Protein AF-A0A7V3BJE1-F1 (afdb_monomer)

Foldseek 3Di:
DVVLLVLLVVVVVVLVVLLCVLAVPWDKDWDPDDPDQAPTEMETAHAPPDDPVSLVVSQVVSVVSQVVCCVVPVHRYHYHYYHNVPDDDD

Mean predicted aligned error: 3.3 Å

pLDDT: mean 94.26, std 7.84, range [58.12, 98.62]

Radius of gyration: 13.0 Å; Cα contacts (8 Å, |Δi|>4): 116; chains: 1; bounding box: 28×29×38 Å

Sequence (90 aa):
MADRVRLRDRYVAELIQLAKSQHPEASVEVVPVPFEDEDAHILVYVPDSTSEADMDKLGEALTERSVEILQDTGLLILVGVYEASSRRPS

Nearest PDB structures (foldseek):
  5nfl-assembly1_A  TM=5.313E-01  e=2.544E-02  Sinorhizobium meliloti 2011
  3byp-assembly1_B  TM=5.409E-01  e=5.975E-02  unclassified
  4jj9-assembly1_B  TM=5.966E-01  e=3.758E-01  Bordetella bronchiseptica RB50
  8d04-assembly1_B  TM=4.388E-01  e=2.373E-01  synthetic construct
  6mjn-assembly2_C  TM=3.873E-01  e=3.519E-01  Legionella pneumophila

Solvent-accessible surface area (backbone atoms only — not comparable to full-atom values): 5170 Å² total; per-residue (Å²): 110,73,64,58,53,54,50,47,54,51,51,52,53,49,53,51,49,54,50,36,72,80,36,70,83,39,48,74,45,70,52,93,71,47,65,92,83,38,74,36,33,36,42,35,26,33,60,75,83,59,50,69,73,56,50,50,52,51,40,49,55,52,47,54,52,30,50,51,44,25,73,78,69,70,44,44,48,49,74,47,72,44,44,45,84,71,62,73,88,128

Structure (mmCIF, N/CA/C/O backbone):
data_AF-A0A7V3BJE1-F1
#
_entry.id   AF-A0A7V3BJE1-F1
#
loop_
_atom_site.group_PDB
_atom_site.id
_atom_site.type_symbol
_atom_site.label_atom_id
_atom_site.label_alt_id
_atom_site.label_comp_id
_atom_site.label_asym_id
_atom_site.label_entity_id
_atom_site.label_seq_id
_atom_site.pdbx_PDB_ins_code
_atom_site.Cartn_x
_atom_site.Cartn_y
_atom_site.Cartn_z
_atom_site.occupancy
_atom_site.B_iso_or_equiv
_atom_site.auth_seq_id
_atom_site.auth_comp_id
_atom_site.auth_asym_id
_atom_site.auth_atom_id
_atom_site.pdbx_PDB_model_num
ATOM 1 N N . MET A 1 1 ? 12.596 0.172 -20.928 1.00 64.94 1 MET A N 1
ATOM 2 C CA . MET A 1 1 ? 11.757 1.267 -20.382 1.00 64.94 1 MET A CA 1
ATOM 3 C C . MET A 1 1 ? 10.285 0.882 -20.278 1.00 64.94 1 MET A C 1
ATOM 5 O O . MET A 1 1 ? 9.785 0.888 -19.165 1.00 64.94 1 MET A O 1
ATOM 9 N N . ALA A 1 2 ? 9.603 0.487 -21.363 1.00 78.00 2 ALA A N 1
ATOM 10 C CA . ALA A 1 2 ? 8.174 0.133 -21.309 1.00 78.00 2 ALA A CA 1
ATOM 11 C C . ALA A 1 2 ? 7.840 -1.020 -20.337 1.00 78.00 2 ALA A C 1
ATOM 13 O O . ALA A 1 2 ? 6.802 -0.991 -19.684 1.00 78.00 2 ALA A O 1
ATOM 14 N N . ASP A 1 3 ? 8.733 -2.002 -20.197 1.00 90.38 3 ASP A N 1
ATOM 15 C CA . ASP A 1 3 ? 8.487 -3.147 -19.311 1.00 90.38 3 ASP A CA 1
ATOM 16 C C . ASP A 1 3 ? 8.665 -2.804 -17.830 1.00 90.38 3 ASP A C 1
ATOM 18 O O . ASP A 1 3 ? 7.898 -3.295 -17.012 1.00 90.38 3 ASP A O 1
ATOM 22 N N . ARG A 1 4 ? 9.585 -1.888 -17.486 1.00 92.62 4 ARG A N 1
ATOM 23 C CA . ARG A 1 4 ? 9.744 -1.401 -16.104 1.00 92.62 4 ARG A CA 1
ATOM 24 C C . ARG A 1 4 ? 8.528 -0.592 -15.661 1.00 92.62 4 ARG A C 1
ATOM 26 O O . ARG A 1 4 ? 8.042 -0.799 -14.561 1.00 92.62 4 ARG A O 1
ATOM 33 N N . VAL A 1 5 ? 8.000 0.263 -16.541 1.00 92.81 5 VAL A N 1
ATOM 34 C CA . VAL A 1 5 ? 6.765 1.025 -16.287 1.00 92.81 5 VAL A CA 1
ATOM 35 C C . VAL A 1 5 ? 5.583 0.081 -16.068 1.00 92.81 5 VAL A C 1
ATOM 37 O O . VAL A 1 5 ? 4.895 0.198 -15.063 1.00 92.81 5 VAL A O 1
ATOM 40 N N . ARG A 1 6 ? 5.395 -0.918 -16.943 1.00 95.75 6 ARG A N 1
ATOM 41 C CA . ARG A 1 6 ? 4.335 -1.926 -16.772 1.00 95.75 6 ARG A CA 1
ATOM 42 C C . ARG A 1 6 ? 4.483 -2.734 -15.485 1.00 95.75 6 ARG A C 1
ATOM 44 O O . ARG A 1 6 ? 3.484 -3.030 -14.835 1.00 95.75 6 ARG A O 1
ATOM 51 N N . LEU A 1 7 ? 5.714 -3.103 -15.132 1.00 96.88 7 LEU A N 1
ATOM 52 C CA . LEU A 1 7 ? 6.000 -3.850 -13.913 1.00 96.88 7 LEU A CA 1
ATOM 53 C C . LEU A 1 7 ? 5.708 -3.007 -12.667 1.00 96.88 7 LEU A C 1
ATOM 55 O O . LEU A 1 7 ? 5.018 -3.476 -11.768 1.00 96.88 7 LEU A O 1
ATOM 59 N N . ARG A 1 8 ? 6.144 -1.744 -12.656 1.00 96.44 8 ARG A N 1
ATOM 60 C CA . ARG A 1 8 ? 5.799 -0.772 -11.616 1.00 96.44 8 ARG A CA 1
ATOM 61 C C . ARG A 1 8 ? 4.287 -0.630 -11.479 1.00 96.44 8 ARG A C 1
ATOM 63 O O . ARG A 1 8 ? 3.775 -0.779 -10.380 1.00 96.44 8 ARG A O 1
ATOM 70 N N . ASP A 1 9 ? 3.571 -0.384 -12.574 1.00 97.25 9 ASP A N 1
ATOM 71 C CA . ASP A 1 9 ? 2.120 -0.164 -12.539 1.00 97.25 9 ASP A CA 1
ATOM 72 C C . ASP A 1 9 ? 1.374 -1.388 -11.983 1.00 97.25 9 ASP A C 1
ATOM 74 O O . ASP A 1 9 ? 0.419 -1.243 -11.219 1.00 97.25 9 ASP A O 1
ATOM 78 N N . ARG A 1 10 ? 1.849 -2.602 -12.301 1.00 98.12 10 ARG A N 1
ATOM 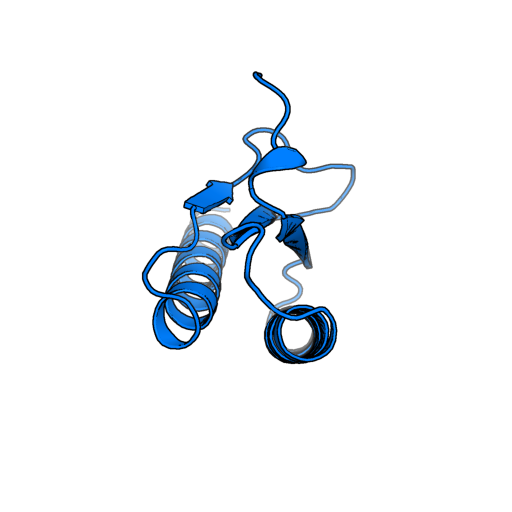79 C CA . ARG A 1 10 ? 1.344 -3.848 -11.709 1.00 98.12 10 ARG A CA 1
ATOM 80 C C . ARG A 1 10 ? 1.510 -3.857 -10.188 1.00 98.12 10 ARG A C 1
ATOM 82 O O . ARG A 1 10 ? 0.541 -4.138 -9.490 1.00 98.12 10 ARG A O 1
ATOM 89 N N . TYR A 1 11 ? 2.708 -3.576 -9.681 1.00 98.50 11 TYR A N 1
ATOM 90 C CA . TYR A 1 11 ? 2.978 -3.638 -8.242 1.00 98.50 11 TYR A CA 1
ATOM 91 C C . TYR A 1 11 ? 2.360 -2.480 -7.460 1.00 98.50 11 TYR A C 1
ATOM 93 O O . TYR A 1 11 ? 1.901 -2.680 -6.341 1.00 98.50 11 TYR A O 1
ATOM 101 N N . VAL A 1 12 ? 2.244 -1.297 -8.066 1.00 98.31 12 VAL A N 1
ATOM 102 C CA . VAL A 1 12 ? 1.450 -0.196 -7.506 1.00 98.31 12 VAL A CA 1
ATOM 103 C C . VAL A 1 12 ? -0.005 -0.634 -7.344 1.00 98.31 12 VAL A C 1
ATOM 105 O O . VAL A 1 12 ? -0.574 -0.472 -6.267 1.00 98.31 12 VAL A O 1
ATOM 108 N N . ALA A 1 13 ? -0.606 -1.245 -8.371 1.00 98.44 13 ALA A N 1
ATOM 109 C CA . ALA A 1 13 ? -1.964 -1.770 -8.264 1.00 98.44 13 ALA A CA 1
ATOM 110 C C . ALA A 1 13 ? -2.080 -2.858 -7.184 1.00 98.44 13 ALA A C 1
ATOM 112 O O . ALA A 1 13 ? -3.055 -2.869 -6.438 1.00 98.44 13 ALA A O 1
ATOM 113 N N . GLU A 1 14 ? -1.088 -3.739 -7.068 1.00 98.50 14 GLU A N 1
ATOM 114 C CA . GLU A 1 14 ? -1.040 -4.784 -6.043 1.00 98.50 14 GLU A CA 1
ATOM 115 C C . GLU A 1 14 ? -1.017 -4.210 -4.618 1.00 98.50 14 GLU A C 1
ATOM 117 O O . GLU A 1 14 ? -1.835 -4.606 -3.789 1.00 98.50 14 GLU A O 1
ATOM 122 N N . LEU A 1 15 ? -0.155 -3.227 -4.346 1.00 98.62 15 LEU A N 1
ATOM 123 C CA . LEU A 1 15 ? -0.065 -2.562 -3.041 1.00 98.62 15 LEU A CA 1
ATOM 124 C C . LEU A 1 15 ? -1.344 -1.776 -2.708 1.00 98.62 15 LEU A C 1
ATOM 126 O O . LEU A 1 15 ? -1.812 -1.811 -1.570 1.00 98.62 15 LEU A O 1
ATOM 130 N N . ILE A 1 16 ? -1.971 -1.136 -3.703 1.00 98.44 16 ILE A N 1
ATOM 131 C CA . ILE A 1 16 ? -3.290 -0.502 -3.536 1.00 98.44 16 ILE A CA 1
ATOM 132 C C . ILE A 1 16 ? -4.344 -1.547 -3.143 1.00 98.44 16 ILE A C 1
ATOM 134 O O . ILE A 1 16 ? -5.141 -1.303 -2.237 1.00 98.44 16 ILE A O 1
ATOM 138 N N . GLN A 1 17 ? -4.366 -2.709 -3.807 1.00 98.38 17 GLN A N 1
ATOM 139 C CA . GLN A 1 17 ? -5.302 -3.787 -3.471 1.00 98.38 17 GLN A CA 1
ATOM 140 C C . GLN A 1 17 ? -5.045 -4.344 -2.070 1.00 98.38 17 GLN A C 1
ATOM 142 O O . GLN A 1 17 ? -6.004 -4.583 -1.340 1.00 98.38 17 GLN A O 1
ATOM 147 N N . LEU A 1 18 ? -3.780 -4.496 -1.666 1.00 98.25 18 LEU A N 1
ATOM 148 C CA . LEU A 1 18 ? -3.425 -4.923 -0.315 1.00 98.25 18 LEU A CA 1
ATOM 149 C C . LEU A 1 18 ? -3.980 -3.946 0.729 1.00 98.25 18 LEU A C 1
ATOM 151 O O . LEU A 1 18 ? -4.710 -4.376 1.623 1.00 98.25 18 LEU A O 1
ATOM 155 N N . ALA A 1 19 ? -3.749 -2.641 0.554 1.00 98.19 19 ALA A N 1
ATOM 156 C CA . ALA A 1 19 ? -4.299 -1.618 1.442 1.00 98.19 19 ALA A CA 1
ATOM 157 C C . ALA A 1 19 ? -5.834 -1.674 1.512 1.00 98.19 19 ALA A C 1
ATOM 159 O O . ALA A 1 19 ? -6.417 -1.706 2.595 1.00 98.19 19 ALA A O 1
ATOM 160 N N . LYS A 1 20 ? -6.495 -1.771 0.353 1.00 97.75 20 LYS A N 1
ATOM 161 C CA . LYS A 1 20 ? -7.960 -1.846 0.249 1.00 97.75 20 LYS A CA 1
ATOM 162 C C . LYS A 1 20 ? -8.563 -3.143 0.785 1.00 97.75 20 LYS A C 1
ATOM 164 O O . LYS A 1 20 ? -9.727 -3.142 1.168 1.00 97.75 20 LYS A O 1
ATOM 169 N N . SER A 1 21 ? -7.812 -4.240 0.806 1.00 97.25 21 SER A N 1
ATOM 170 C CA . SER A 1 21 ? -8.291 -5.515 1.351 1.00 97.25 21 SER A CA 1
ATOM 171 C C . SER A 1 21 ? -8.410 -5.491 2.876 1.00 97.25 21 SER A C 1
ATOM 173 O O . SER A 1 21 ? -9.298 -6.141 3.424 1.00 97.25 21 SER A O 1
ATOM 175 N N . GLN A 1 22 ? -7.548 -4.718 3.544 1.00 94.19 22 GLN A N 1
ATOM 176 C CA . GLN A 1 22 ? -7.549 -4.557 4.999 1.00 94.19 22 GLN A CA 1
ATOM 177 C C . GLN A 1 22 ? -8.425 -3.374 5.430 1.00 94.19 22 GLN A C 1
ATOM 179 O O . GLN A 1 22 ? -9.190 -3.495 6.381 1.00 94.19 22 GLN A O 1
ATOM 184 N N . HIS A 1 23 ? -8.365 -2.269 4.681 1.00 95.19 23 HIS A N 1
ATOM 185 C CA . HIS A 1 23 ? -9.146 -1.052 4.905 1.00 95.19 23 HIS A CA 1
ATOM 186 C C . HIS A 1 23 ? -9.833 -0.599 3.604 1.00 95.19 23 HIS A C 1
ATOM 188 O O . HIS A 1 23 ? -9.309 0.255 2.877 1.00 95.19 23 HIS A O 1
ATOM 194 N N . PRO A 1 24 ? -11.013 -1.155 3.266 1.00 96.44 24 PRO A N 1
ATOM 195 C CA . PRO A 1 24 ? -11.748 -0.813 2.043 1.00 96.44 24 PRO A CA 1
ATOM 196 C C . PRO A 1 24 ? -12.042 0.685 1.887 1.00 96.44 24 PRO A C 1
ATOM 198 O O . PRO A 1 24 ? -12.068 1.221 0.772 1.00 96.44 24 PRO A O 1
ATOM 201 N N . GLU A 1 25 ? -12.232 1.372 3.006 1.00 96.12 25 GLU A N 1
ATOM 202 C CA . GLU A 1 25 ? -12.498 2.800 3.106 1.00 96.12 25 GLU A CA 1
ATOM 203 C C . GLU A 1 25 ? -11.253 3.690 2.957 1.00 96.12 25 GLU A C 1
ATOM 205 O O . GLU A 1 25 ? -11.405 4.892 2.743 1.00 96.12 25 GLU A O 1
ATOM 210 N N . ALA A 1 26 ? -10.036 3.130 2.992 1.00 96.31 26 ALA A N 1
ATOM 211 C CA . ALA A 1 26 ? -8.805 3.914 2.911 1.00 96.31 26 ALA A CA 1
ATOM 212 C C . ALA A 1 26 ? -8.700 4.679 1.583 1.00 96.31 26 ALA A C 1
ATOM 214 O O . ALA A 1 26 ? -8.877 4.105 0.510 1.00 96.31 26 ALA A O 1
ATOM 215 N N . SER A 1 27 ? -8.382 5.969 1.603 1.00 97.06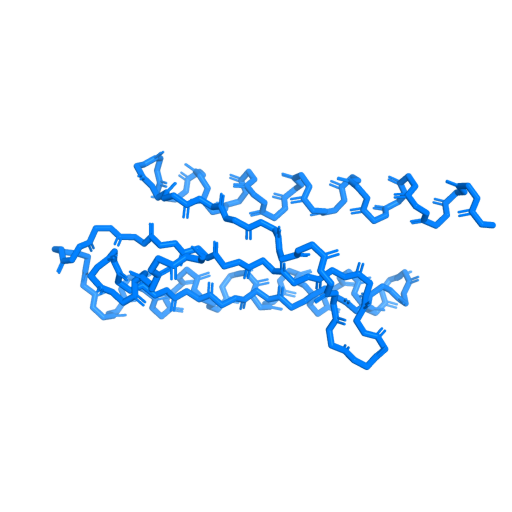 27 SER A N 1
ATOM 216 C CA . SER A 1 27 ? -8.054 6.705 0.377 1.00 97.06 27 SER A CA 1
ATOM 217 C C . SER A 1 27 ? -6.602 6.427 0.008 1.00 97.06 27 SER A C 1
ATOM 219 O O . SER A 1 27 ? -5.733 6.531 0.862 1.00 97.06 27 SER A O 1
ATOM 221 N N . VAL A 1 28 ? -6.319 6.123 -1.258 1.00 97.00 28 VAL A N 1
ATOM 222 C CA . VAL A 1 28 ? -4.949 5.860 -1.716 1.00 97.00 28 VAL A CA 1
ATOM 223 C C . VAL A 1 28 ? -4.563 6.857 -2.797 1.00 97.00 28 VAL A C 1
ATOM 225 O O . VAL A 1 28 ? -5.346 7.125 -3.709 1.00 97.00 28 VAL A O 1
ATOM 228 N N . GLU A 1 29 ? -3.365 7.410 -2.682 1.00 95.94 29 GLU A N 1
ATOM 229 C CA . GLU A 1 29 ? -2.800 8.393 -3.596 1.00 95.94 29 GLU A CA 1
ATOM 230 C C . GLU A 1 29 ? -1.425 7.920 -4.065 1.00 95.94 29 GLU A C 1
ATOM 232 O O . GLU A 1 29 ? -0.598 7.515 -3.255 1.00 95.94 29 GLU A O 1
ATOM 237 N N . VAL A 1 30 ? -1.183 7.954 -5.375 1.00 95.56 30 VAL A N 1
ATOM 238 C CA . VAL A 1 30 ? 0.147 7.705 -5.943 1.00 95.56 30 VAL A CA 1
ATOM 239 C C . VAL A 1 30 ? 0.750 9.060 -6.268 1.00 95.56 30 VAL A C 1
ATOM 241 O O . VAL A 1 30 ? 0.190 9.799 -7.082 1.00 95.56 30 VAL A O 1
ATOM 244 N N . VAL A 1 31 ? 1.864 9.400 -5.624 1.00 92.75 31 VAL A N 1
ATOM 245 C CA . VAL A 1 31 ? 2.509 10.702 -5.797 1.00 92.75 31 VAL A CA 1
ATOM 246 C C . VAL A 1 31 ? 2.985 10.828 -7.251 1.00 92.75 31 VAL A C 1
ATOM 248 O O . VAL A 1 31 ? 3.665 9.931 -7.756 1.00 92.75 31 VAL A O 1
ATOM 251 N N . PRO A 1 32 ? 2.639 11.920 -7.958 1.00 84.12 32 PRO A N 1
ATOM 252 C CA . PRO A 1 32 ? 2.916 12.052 -9.389 1.00 84.12 32 PRO A CA 1
ATOM 253 C C . PRO A 1 32 ? 4.405 12.231 -9.711 1.00 84.12 32 PRO A C 1
ATOM 255 O O . PRO A 1 32 ? 4.827 11.925 -10.826 1.00 84.12 32 PRO A O 1
ATOM 258 N N . VAL A 1 33 ? 5.191 12.732 -8.754 1.00 83.75 33 VAL A N 1
ATOM 259 C CA . VAL A 1 33 ? 6.644 12.893 -8.865 1.00 83.75 33 VAL A CA 1
ATOM 260 C C . VAL A 1 33 ? 7.287 12.129 -7.703 1.00 83.75 33 VAL A C 1
ATOM 262 O O . VAL A 1 33 ? 7.216 12.614 -6.574 1.00 83.75 33 VAL A O 1
ATOM 265 N N . PRO A 1 34 ? 7.864 10.942 -7.957 1.00 76.12 34 PRO A N 1
ATOM 266 C CA . PRO A 1 34 ? 8.619 10.203 -6.950 1.00 76.12 34 PRO A CA 1
ATOM 267 C C . PRO A 1 34 ? 9.855 10.997 -6.505 1.00 76.12 34 PRO A C 1
ATOM 269 O O . PRO A 1 34 ? 10.392 11.798 -7.280 1.00 76.12 34 PRO A O 1
ATOM 272 N N . PHE A 1 35 ? 10.306 10.786 -5.271 1.00 80.75 35 PHE A N 1
ATOM 273 C CA . PHE A 1 35 ? 11.520 11.420 -4.761 1.00 80.75 35 PHE A CA 1
ATOM 274 C C . PHE A 1 35 ? 12.765 10.624 -5.183 1.00 80.75 35 PHE A C 1
ATOM 276 O O . PHE A 1 35 ? 12.763 9.401 -5.141 1.00 80.75 35 PHE A O 1
ATOM 283 N N . GLU A 1 36 ? 13.828 11.325 -5.589 1.00 87.50 36 GLU A N 1
ATOM 284 C CA . GLU A 1 36 ? 15.127 10.742 -5.968 1.00 87.50 36 GLU A CA 1
ATOM 285 C C . GLU A 1 36 ? 15.042 9.539 -6.928 1.00 87.50 36 GLU A C 1
ATOM 287 O O . GLU A 1 36 ? 14.797 9.724 -8.123 1.00 87.50 36 GLU A O 1
ATOM 292 N N . ASP A 1 37 ? 15.313 8.333 -6.434 1.00 88.56 37 ASP A N 1
ATOM 293 C CA . ASP A 1 37 ? 15.405 7.079 -7.179 1.00 88.56 37 ASP A CA 1
ATOM 294 C C . ASP A 1 37 ? 14.167 6.182 -7.024 1.00 88.56 37 ASP A C 1
ATOM 296 O O . ASP A 1 37 ? 14.149 5.063 -7.542 1.00 88.56 37 ASP A O 1
A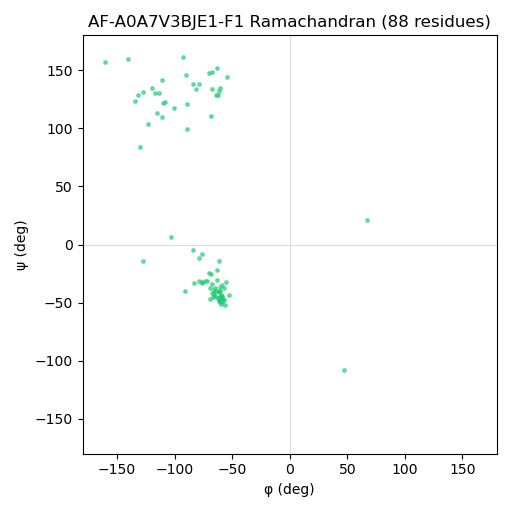TOM 300 N N . GLU A 1 38 ? 13.113 6.672 -6.365 1.00 93.12 38 GLU A N 1
ATOM 301 C CA . GLU A 1 38 ? 11.838 5.972 -6.252 1.00 93.12 38 GLU A CA 1
ATOM 302 C C . GLU A 1 38 ? 11.214 5.722 -7.635 1.00 93.12 38 GLU A C 1
ATOM 304 O O . GLU A 1 38 ? 11.083 6.611 -8.482 1.00 93.12 38 GLU A O 1
ATOM 309 N N . ASP A 1 39 ? 10.727 4.504 -7.855 1.00 95.56 39 ASP A N 1
ATOM 310 C CA . ASP A 1 39 ? 9.890 4.197 -9.010 1.00 95.56 39 ASP A CA 1
ATOM 311 C C . ASP A 1 39 ? 8.445 4.659 -8.791 1.00 95.56 39 ASP A C 1
ATOM 313 O O . ASP A 1 39 ? 7.759 5.009 -9.758 1.00 95.56 39 ASP A O 1
ATOM 317 N N . ALA A 1 40 ? 7.975 4.643 -7.538 1.00 96.19 40 ALA A N 1
ATOM 318 C CA . ALA A 1 40 ? 6.674 5.152 -7.119 1.00 96.19 40 ALA A CA 1
ATOM 319 C C . ALA A 1 40 ? 6.629 5.430 -5.608 1.00 96.19 40 ALA A C 1
ATOM 321 O O . ALA A 1 40 ? 7.325 4.794 -4.821 1.00 96.19 40 ALA A O 1
ATOM 322 N N . HIS A 1 41 ? 5.715 6.313 -5.210 1.00 96.62 41 HIS A N 1
ATOM 323 C CA . HIS A 1 41 ? 5.410 6.598 -3.813 1.00 96.62 41 HIS A CA 1
ATOM 324 C C . HIS A 1 41 ? 3.898 6.558 -3.619 1.00 96.62 41 HIS A C 1
ATOM 326 O O . HIS A 1 41 ? 3.154 7.199 -4.365 1.00 96.62 41 HIS A O 1
ATOM 332 N N . ILE A 1 42 ? 3.439 5.794 -2.637 1.00 97.00 42 ILE A N 1
ATOM 333 C CA . ILE A 1 42 ? 2.025 5.583 -2.342 1.00 97.00 42 ILE A CA 1
ATOM 334 C C . ILE A 1 42 ? 1.724 6.134 -0.950 1.00 97.00 42 ILE A C 1
ATOM 336 O O . ILE A 1 42 ? 2.402 5.807 0.019 1.00 97.00 42 ILE A O 1
ATOM 340 N N . LEU A 1 43 ? 0.681 6.946 -0.840 1.00 97.00 43 LEU A N 1
ATOM 341 C CA . LEU A 1 43 ? 0.151 7.439 0.425 1.00 97.00 43 LEU A CA 1
ATOM 342 C C . LEU A 1 43 ? -1.209 6.785 0.662 1.00 97.00 43 LEU A C 1
ATOM 344 O O . LEU A 1 43 ? -2.120 6.903 -0.160 1.00 97.00 43 LEU A O 1
ATOM 348 N N . VAL A 1 44 ? -1.343 6.084 1.781 1.00 98.12 44 VAL A N 1
ATOM 349 C CA . VAL A 1 44 ? -2.577 5.438 2.223 1.00 98.12 44 VAL A CA 1
ATOM 350 C C . VAL A 1 44 ? -3.126 6.219 3.407 1.00 98.12 44 VAL A C 1
ATOM 352 O O . VAL A 1 44 ? -2.460 6.377 4.423 1.00 98.12 44 VAL A O 1
ATOM 355 N N . TYR A 1 45 ? -4.355 6.697 3.276 1.00 98.06 45 TYR A N 1
ATOM 356 C CA . TYR A 1 45 ? -5.067 7.444 4.301 1.00 98.06 45 TYR A CA 1
ATOM 357 C C . TYR A 1 45 ? -6.214 6.597 4.843 1.00 98.06 45 TYR A C 1
ATOM 359 O O . TYR A 1 45 ? -7.196 6.367 4.132 1.00 98.06 45 TYR A O 1
ATOM 367 N N . VAL A 1 46 ? -6.100 6.132 6.082 1.00 97.94 46 VAL A N 1
ATOM 368 C CA . VAL A 1 46 ? -7.146 5.366 6.778 1.00 97.94 46 VAL A CA 1
ATOM 369 C C . VAL A 1 46 ? -8.051 6.299 7.598 1.00 97.94 46 VAL A C 1
ATOM 371 O O . VAL A 1 46 ? -7.661 7.435 7.869 1.00 97.94 46 VAL A O 1
ATOM 374 N N . PRO A 1 47 ? -9.267 5.885 8.000 1.00 97.12 47 PRO A N 1
ATOM 375 C CA . PRO A 1 47 ? -10.116 6.700 8.869 1.00 97.12 47 PRO A CA 1
ATOM 376 C C . PRO A 1 47 ? -9.402 7.108 10.159 1.00 97.12 47 PRO A C 1
ATOM 378 O O . PRO A 1 47 ? -8.704 6.284 10.744 1.00 97.12 47 PRO A O 1
ATOM 381 N N . ASP A 1 48 ? -9.667 8.316 10.663 1.00 95.62 48 ASP A N 1
ATOM 382 C CA . ASP A 1 48 ? -9.108 8.807 11.941 1.00 95.62 48 ASP A CA 1
ATOM 383 C C . ASP A 1 48 ? -9.539 7.955 13.157 1.00 95.62 48 ASP A C 1
ATOM 385 O O . ASP A 1 48 ? -8.999 8.079 14.249 1.00 95.62 48 ASP A O 1
ATOM 389 N N . SER A 1 49 ? -10.548 7.091 12.995 1.00 96.1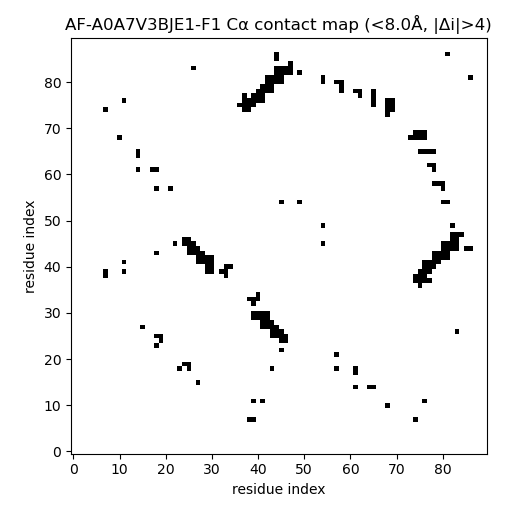9 49 SER A N 1
ATOM 390 C CA . SER A 1 49 ? -10.974 6.127 14.015 1.00 96.19 49 SER A CA 1
ATOM 391 C C . SER A 1 49 ? -10.169 4.824 14.011 1.00 96.19 49 SER A C 1
ATOM 393 O O . SER A 1 49 ? -10.446 3.947 14.829 1.00 96.19 49 SER A O 1
ATOM 395 N N . THR A 1 50 ? -9.253 4.645 13.056 1.00 96.75 50 THR A N 1
ATOM 396 C CA . THR A 1 50 ? -8.396 3.455 12.979 1.00 96.75 50 THR A CA 1
ATOM 397 C C . THR A 1 50 ? -7.437 3.468 14.158 1.00 96.75 50 THR A C 1
ATOM 399 O O . THR A 1 50 ? -6.859 4.501 14.478 1.00 96.75 50 THR A O 1
ATOM 402 N N . SER A 1 51 ? -7.287 2.331 14.836 1.00 97.00 51 SER A N 1
ATOM 403 C CA . SER A 1 51 ? -6.366 2.258 15.967 1.00 97.00 51 SER A CA 1
ATOM 404 C C . SER A 1 51 ? -4.915 2.337 15.486 1.00 97.00 51 SER A C 1
ATOM 406 O O . SER A 1 51 ? -4.592 1.818 14.418 1.00 97.00 51 SER A O 1
ATOM 408 N N . GLU A 1 52 ? -4.030 2.921 16.296 1.00 96.50 52 GLU A N 1
ATOM 409 C CA . GLU A 1 52 ? -2.585 2.956 16.022 1.00 96.50 52 GLU A CA 1
ATOM 410 C C . GLU A 1 52 ? -2.038 1.547 15.740 1.00 96.50 52 GLU A C 1
ATOM 412 O O . GLU A 1 52 ? -1.355 1.328 14.749 1.00 96.50 52 GLU A O 1
ATOM 417 N N . ALA A 1 53 ? -2.458 0.552 16.525 1.00 97.56 53 ALA A N 1
ATOM 418 C CA . ALA A 1 53 ? -2.046 -0.835 16.332 1.00 97.56 53 ALA A CA 1
ATOM 419 C C . ALA A 1 53 ? -2.503 -1.438 14.991 1.00 97.56 53 ALA A C 1
ATOM 421 O O . ALA A 1 53 ? -1.848 -2.341 14.477 1.00 97.56 53 ALA A O 1
ATOM 422 N N . ASP A 1 54 ? -3.636 -1.005 14.434 1.00 97.31 54 ASP A N 1
ATOM 423 C CA . ASP A 1 54 ? -4.086 -1.472 13.118 1.00 97.31 54 ASP A CA 1
ATOM 424 C C . ASP A 1 54 ? -3.409 -0.691 11.984 1.00 97.31 54 ASP A C 1
ATOM 426 O O . ASP A 1 54 ? -3.075 -1.286 10.959 1.00 97.31 54 ASP A O 1
ATOM 430 N N . MET A 1 55 ? -3.117 0.598 12.192 1.00 97.81 55 MET A N 1
ATOM 4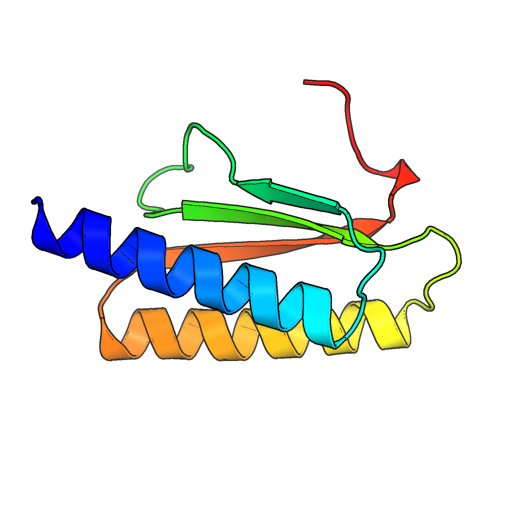31 C CA . MET A 1 55 ? -2.262 1.378 11.291 1.00 97.81 55 MET A CA 1
ATOM 432 C C . MET A 1 55 ? -0.861 0.774 11.181 1.00 97.81 55 MET A C 1
ATOM 434 O O . MET A 1 55 ? -0.365 0.611 10.067 1.00 97.81 55 MET A O 1
ATOM 438 N N . ASP A 1 56 ? -0.261 0.391 12.308 1.00 97.75 56 ASP A N 1
ATOM 439 C CA . ASP A 1 56 ? 1.057 -0.240 12.361 1.00 97.75 56 ASP A CA 1
ATOM 440 C C . ASP A 1 56 ? 1.066 -1.575 11.616 1.00 97.75 56 ASP A C 1
ATOM 442 O O . ASP A 1 56 ? 1.937 -1.801 10.781 1.00 97.75 56 ASP A O 1
ATOM 446 N N . LYS A 1 57 ? 0.061 -2.437 11.836 1.00 98.06 57 LYS A N 1
ATOM 447 C CA . LYS A 1 57 ? -0.064 -3.712 11.104 1.00 98.06 57 LYS A CA 1
ATOM 448 C C . LYS A 1 57 ? -0.195 -3.503 9.598 1.00 98.06 57 LYS A C 1
ATOM 450 O O . LYS A 1 57 ? 0.418 -4.234 8.822 1.00 98.06 57 LYS A O 1
ATOM 455 N N . LEU A 1 58 ? -1.004 -2.530 9.176 1.00 98.12 58 LEU A N 1
ATOM 456 C CA . LEU A 1 58 ? -1.154 -2.204 7.761 1.00 98.12 58 LEU A CA 1
ATOM 457 C C . LEU A 1 58 ? 0.171 -1.684 7.184 1.00 98.12 58 LEU A C 1
ATOM 459 O O . LEU A 1 58 ? 0.578 -2.102 6.099 1.00 98.12 58 LEU A O 1
ATOM 463 N N . GLY A 1 59 ? 0.844 -0.790 7.911 1.00 98.12 59 GLY A N 1
ATOM 464 C CA . GLY 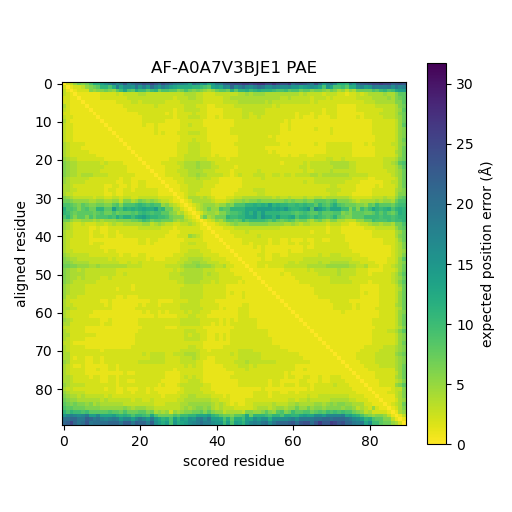A 1 59 ? 2.147 -0.248 7.540 1.00 98.12 59 GLY A CA 1
ATOM 465 C C . GLY A 1 59 ? 3.210 -1.337 7.411 1.00 98.12 59 GLY A C 1
ATOM 466 O O . GLY A 1 59 ? 3.926 -1.368 6.410 1.00 98.12 59 GLY A O 1
ATOM 467 N N . GLU A 1 60 ? 3.268 -2.268 8.363 1.00 98.44 60 GLU A N 1
ATOM 468 C CA . GLU A 1 60 ? 4.167 -3.423 8.344 1.00 98.44 60 GLU A CA 1
ATOM 469 C C . GLU A 1 60 ? 3.896 -4.312 7.126 1.00 98.44 60 GLU A C 1
ATOM 471 O O . GLU A 1 60 ? 4.815 -4.575 6.356 1.00 98.44 60 GLU A O 1
ATOM 476 N N . ALA A 1 61 ? 2.635 -4.676 6.869 1.00 98.50 61 ALA A N 1
ATOM 477 C CA . ALA A 1 61 ? 2.270 -5.512 5.724 1.00 98.50 61 ALA A CA 1
ATOM 478 C C . ALA A 1 61 ? 2.616 -4.863 4.369 1.00 98.50 61 ALA A C 1
ATOM 480 O O . ALA A 1 61 ? 3.092 -5.532 3.450 1.00 98.50 61 ALA A O 1
ATOM 481 N N . LEU A 1 62 ? 2.383 -3.553 4.225 1.00 98.56 62 LEU A N 1
ATOM 482 C CA . LEU A 1 62 ? 2.732 -2.810 3.009 1.00 98.56 62 LEU A CA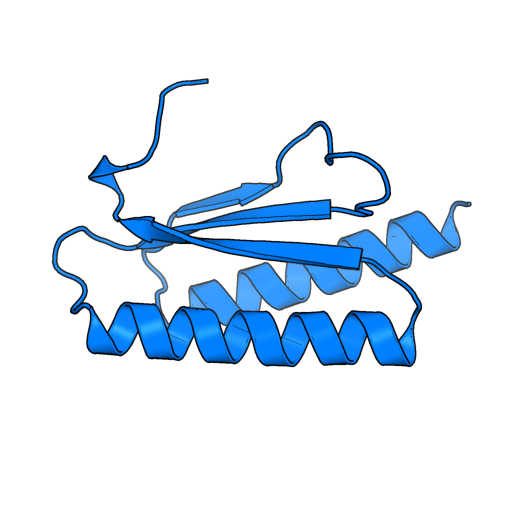 1
ATOM 483 C C . LEU A 1 62 ? 4.250 -2.675 2.840 1.00 98.56 62 LEU A C 1
ATOM 485 O O . LEU A 1 62 ? 4.743 -2.773 1.716 1.00 98.56 62 LEU A O 1
ATOM 489 N N . THR A 1 63 ? 4.976 -2.478 3.942 1.00 98.25 63 THR A N 1
ATOM 490 C CA . THR A 1 63 ? 6.441 -2.359 3.955 1.00 98.25 63 THR A CA 1
ATOM 491 C C . THR A 1 63 ? 7.110 -3.686 3.631 1.00 98.25 63 THR A C 1
ATOM 493 O O . THR A 1 63 ? 8.006 -3.735 2.794 1.00 98.25 63 THR A O 1
ATOM 496 N N . GLU A 1 64 ? 6.668 -4.779 4.250 1.00 98.50 64 GLU A N 1
ATOM 497 C CA . GLU A 1 64 ? 7.176 -6.117 3.955 1.00 98.50 64 GLU A CA 1
ATOM 498 C C . GLU A 1 64 ? 6.993 -6.424 2.468 1.00 98.50 64 GLU A C 1
ATOM 500 O O . GLU A 1 64 ? 7.954 -6.767 1.772 1.00 98.50 64 GLU A O 1
ATOM 505 N N . ARG A 1 65 ? 5.791 -6.168 1.936 1.00 98.50 65 ARG A N 1
ATOM 506 C CA . ARG A 1 65 ? 5.522 -6.429 0.526 1.00 98.50 65 ARG A CA 1
ATOM 507 C C . ARG A 1 65 ? 6.340 -5.542 -0.414 1.00 98.50 65 ARG A C 1
ATOM 509 O O . ARG A 1 65 ? 6.804 -6.023 -1.448 1.00 98.50 65 ARG A O 1
ATOM 516 N N . SER A 1 66 ? 6.530 -4.262 -0.094 1.00 98.25 66 SER A N 1
ATOM 517 C CA 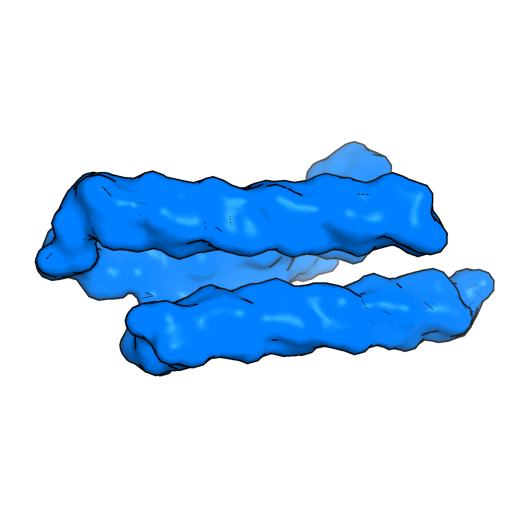. SER A 1 66 ? 7.340 -3.370 -0.930 1.00 98.25 66 SER A CA 1
ATOM 518 C C . SER A 1 66 ? 8.826 -3.743 -0.918 1.00 98.25 66 SER A C 1
ATOM 520 O O . SER A 1 66 ? 9.484 -3.654 -1.958 1.00 98.25 66 SER A O 1
ATOM 522 N N . VAL A 1 67 ? 9.344 -4.241 0.209 1.00 98.44 67 VAL A N 1
ATOM 523 C CA . VAL A 1 67 ? 10.713 -4.764 0.319 1.00 98.44 67 VAL A CA 1
ATOM 524 C C . VAL A 1 67 ? 10.898 -6.025 -0.524 1.00 98.44 67 VAL A C 1
ATOM 526 O O . VAL A 1 67 ? 11.898 -6.126 -1.235 1.00 98.44 67 VAL A O 1
ATOM 529 N N . GLU A 1 68 ? 9.944 -6.958 -0.511 1.00 98.62 68 GLU A N 1
ATOM 530 C CA . GLU A 1 68 ? 9.982 -8.136 -1.392 1.00 98.62 68 GLU A CA 1
ATOM 531 C C . GLU A 1 68 ? 10.026 -7.726 -2.870 1.00 98.62 68 GLU A C 1
ATOM 533 O O . GLU A 1 68 ? 10.858 -8.213 -3.634 1.00 98.62 68 GLU A O 1
ATOM 538 N N . ILE A 1 69 ? 9.183 -6.768 -3.273 1.00 98.38 69 ILE A N 1
ATOM 539 C CA . ILE A 1 69 ? 9.164 -6.234 -4.642 1.00 98.38 69 ILE A CA 1
ATOM 540 C C . ILE A 1 69 ? 10.526 -5.638 -5.012 1.00 98.38 69 ILE A C 1
ATOM 542 O O . ILE A 1 69 ? 11.035 -5.901 -6.107 1.00 98.38 69 ILE A O 1
ATOM 546 N N . LEU A 1 70 ? 11.133 -4.861 -4.113 1.00 97.81 70 LEU A N 1
ATOM 547 C CA . LEU A 1 70 ? 12.461 -4.291 -4.323 1.00 97.81 70 LEU A CA 1
ATOM 548 C C . LEU A 1 70 ? 13.517 -5.384 -4.519 1.00 97.81 70 LEU A C 1
ATOM 550 O O . LEU A 1 70 ? 14.312 -5.294 -5.452 1.00 97.81 70 LEU A O 1
ATOM 554 N N . GLN A 1 71 ? 13.515 -6.423 -3.684 1.00 98.06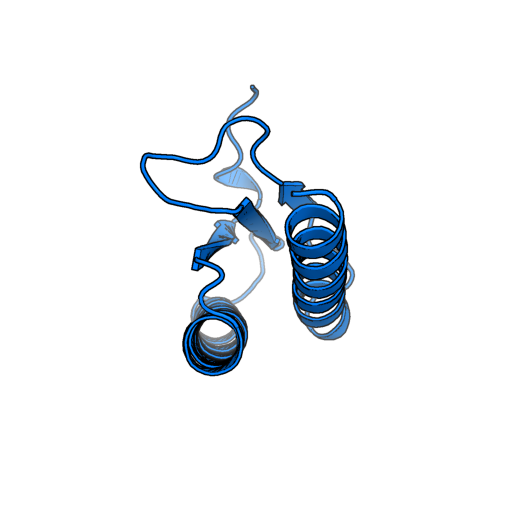 71 GLN A N 1
ATOM 555 C CA . GLN A 1 71 ? 14.479 -7.524 -3.778 1.00 98.06 71 GLN A CA 1
ATOM 556 C C . GLN A 1 71 ? 14.310 -8.339 -5.068 1.00 98.06 71 GLN A C 1
ATOM 558 O O . GLN A 1 71 ? 15.302 -8.661 -5.723 1.00 98.06 71 GLN A O 1
ATOM 563 N N . ASP A 1 72 ? 13.068 -8.617 -5.464 1.00 97.88 72 ASP A N 1
ATOM 564 C CA . ASP A 1 72 ? 12.758 -9.453 -6.626 1.00 97.88 72 ASP A CA 1
ATOM 565 C C . ASP A 1 72 ? 12.960 -8.726 -7.962 1.00 97.88 72 ASP A C 1
ATOM 567 O O . ASP A 1 72 ? 13.281 -9.343 -8.981 1.00 97.88 72 ASP A O 1
ATOM 571 N N . THR A 1 73 ? 12.724 -7.412 -7.988 1.00 96.62 73 THR A N 1
ATOM 572 C CA . THR A 1 73 ? 12.559 -6.662 -9.247 1.00 96.62 73 THR A CA 1
ATOM 573 C C . THR A 1 73 ? 13.452 -5.434 -9.370 1.00 96.62 73 THR A C 1
ATOM 575 O O . THR A 1 73 ? 13.584 -4.870 -10.462 1.00 96.62 73 THR A O 1
ATOM 578 N N . GLY A 1 74 ? 14.057 -4.997 -8.264 1.00 96.69 74 GLY A N 1
ATOM 579 C CA . GLY A 1 74 ? 14.787 -3.738 -8.183 1.00 96.69 74 GLY A CA 1
ATOM 580 C C . GLY A 1 74 ? 13.895 -2.502 -8.326 1.00 96.69 74 GLY A C 1
ATOM 581 O O . GLY A 1 74 ? 14.398 -1.467 -8.759 1.00 96.69 74 GLY A O 1
ATOM 582 N N . LEU A 1 75 ? 12.583 -2.606 -8.079 1.00 97.00 75 LEU A N 1
ATOM 583 C CA . LEU A 1 75 ? 11.671 -1.460 -8.038 1.00 97.00 75 LEU A CA 1
ATOM 584 C C . LEU A 1 75 ? 11.604 -0.888 -6.620 1.00 97.00 75 LEU A C 1
ATOM 586 O O . LEU A 1 75 ? 11.185 -1.588 -5.701 1.00 97.00 75 LEU A O 1
ATOM 590 N N . LEU A 1 76 ? 11.962 0.383 -6.451 1.00 96.88 76 LEU A N 1
ATOM 591 C CA . LEU A 1 76 ? 11.829 1.084 -5.177 1.00 96.88 76 LEU A CA 1
ATOM 592 C C . LEU A 1 76 ? 10.447 1.740 -5.106 1.00 96.88 76 LEU A C 1
ATOM 594 O O . LEU A 1 76 ? 10.219 2.790 -5.702 1.00 96.88 76 LEU A O 1
ATOM 598 N N . ILE A 1 77 ? 9.507 1.097 -4.412 1.00 97.44 77 ILE A N 1
ATOM 599 C CA . ILE A 1 77 ? 8.155 1.627 -4.203 1.00 97.44 77 ILE A CA 1
ATOM 600 C C . ILE A 1 77 ? 7.965 1.896 -2.715 1.00 97.44 77 ILE A C 1
ATOM 602 O O . ILE A 1 77 ? 7.926 0.956 -1.925 1.00 97.44 77 ILE A O 1
ATOM 606 N N . LEU A 1 78 ? 7.830 3.162 -2.325 1.00 96.25 78 LEU A N 1
ATOM 607 C CA . LEU A 1 78 ? 7.555 3.512 -0.932 1.00 96.25 78 LEU A CA 1
ATOM 608 C C . LEU A 1 78 ? 6.056 3.585 -0.672 1.00 96.25 78 LEU A C 1
ATOM 610 O O . LEU A 1 78 ? 5.278 3.993 -1.537 1.00 96.25 78 LEU A O 1
ATOM 614 N N . VAL A 1 79 ? 5.654 3.192 0.536 1.00 97.06 79 VAL A N 1
ATOM 615 C CA . VAL A 1 79 ? 4.263 3.260 0.980 1.00 97.06 79 VAL A CA 1
ATOM 616 C C . VAL A 1 79 ? 4.209 3.842 2.386 1.00 97.06 79 VAL A C 1
ATOM 618 O O . VAL A 1 79 ? 4.831 3.306 3.298 1.00 97.06 79 VAL A O 1
ATOM 621 N N . GLY A 1 80 ? 3.465 4.932 2.560 1.00 95.81 80 GLY A N 1
ATOM 622 C CA . GLY A 1 80 ? 3.191 5.539 3.861 1.00 95.81 80 GLY A CA 1
ATOM 623 C C . GLY A 1 80 ? 1.728 5.362 4.258 1.00 95.81 80 GLY A C 1
ATOM 624 O O . GLY A 1 80 ? 0.843 5.466 3.409 1.00 95.81 80 GLY A O 1
ATOM 625 N N . VAL A 1 81 ? 1.472 5.118 5.544 1.00 98.06 81 VAL A N 1
ATOM 626 C CA . VAL A 1 81 ? 0.122 5.011 6.116 1.00 98.06 81 VAL A CA 1
ATOM 627 C C . VAL A 1 81 ? -0.104 6.172 7.076 1.00 98.06 81 VAL A C 1
ATOM 629 O O . VAL A 1 81 ? 0.726 6.440 7.941 1.00 98.06 81 VAL A O 1
ATOM 632 N N . TYR A 1 82 ? -1.229 6.861 6.917 1.00 97.44 82 TYR A N 1
ATOM 633 C CA . TYR A 1 82 ? -1.572 8.061 7.667 1.00 97.44 82 TYR A CA 1
ATOM 634 C C . TYR A 1 82 ? -3.053 8.071 8.032 1.00 97.44 82 TYR A C 1
ATOM 636 O O . TYR A 1 82 ? -3.884 7.444 7.376 1.00 97.44 82 TYR A O 1
ATOM 644 N N . GLU A 1 83 ? -3.394 8.858 9.041 1.00 97.06 83 GLU A N 1
ATOM 645 C CA . GLU A 1 83 ? -4.776 9.229 9.325 1.00 97.06 83 GLU A CA 1
ATOM 646 C C . GLU A 1 83 ? -5.331 10.127 8.206 1.00 97.06 83 GLU A C 1
ATOM 648 O O . GLU A 1 83 ? -4.604 10.923 7.602 1.00 97.06 83 GLU A O 1
ATOM 653 N N . ALA A 1 84 ? -6.632 10.042 7.931 1.00 95.56 84 ALA A N 1
ATOM 654 C CA . ALA A 1 84 ? -7.301 10.837 6.903 1.00 95.56 84 ALA A CA 1
ATOM 655 C C . ALA A 1 84 ? -7.124 12.348 7.118 1.00 95.56 84 ALA A C 1
ATOM 657 O O . ALA A 1 84 ? -6.924 13.092 6.155 1.00 95.56 84 ALA A O 1
ATOM 658 N N . SER A 1 85 ? -7.132 12.791 8.373 1.00 93.69 85 SER A N 1
ATOM 659 C CA . SER A 1 85 ? -6.875 14.175 8.779 1.00 93.69 85 SER A CA 1
ATOM 660 C C . SER A 1 85 ? -5.465 14.678 8.439 1.00 93.69 85 SER A C 1
ATOM 662 O O . SER A 1 85 ? -5.269 15.883 8.274 1.00 93.69 85 SER A O 1
ATOM 664 N N . SER A 1 86 ? -4.491 13.780 8.255 1.00 91.88 86 SER A N 1
ATOM 665 C CA . SER A 1 86 ? -3.127 14.131 7.837 1.00 91.88 86 SER A CA 1
ATOM 666 C C . SER A 1 86 ? -3.016 14.460 6.345 1.00 91.88 86 SER A C 1
ATOM 668 O O . SER A 1 86 ? -1.964 14.921 5.886 1.00 91.88 86 SER A O 1
ATOM 670 N N . ARG A 1 87 ? -4.081 14.249 5.561 1.00 89.62 87 ARG A N 1
ATOM 671 C CA . ARG A 1 87 ? -4.092 14.564 4.133 1.00 89.62 87 ARG A CA 1
ATOM 672 C C . ARG A 1 87 ? -4.037 16.075 3.917 1.00 89.62 87 ARG A C 1
ATOM 674 O O . ARG A 1 87 ? -5.000 16.796 4.172 1.00 89.62 87 ARG A O 1
ATOM 681 N N . ARG A 1 88 ? -2.908 16.566 3.404 1.00 75.62 88 ARG A N 1
ATOM 682 C CA . ARG A 1 88 ? -2.784 17.965 2.976 1.00 75.62 88 ARG A CA 1
ATOM 683 C C . ARG A 1 88 ? -3.440 18.134 1.602 1.00 75.62 88 ARG A C 1
ATOM 685 O O . ARG A 1 88 ? -3.248 17.265 0.753 1.00 75.62 88 ARG A O 1
ATOM 692 N N . PRO A 1 89 ? -4.198 19.217 1.362 1.00 60.06 89 PRO A N 1
ATOM 693 C CA . PRO A 1 89 ? -4.629 19.546 0.011 1.00 60.06 89 PRO A CA 1
ATOM 694 C C . PRO A 1 89 ? -3.388 19.830 -0.842 1.00 60.06 89 PRO A C 1
ATOM 696 O O . PRO A 1 89 ? -2.511 20.590 -0.419 1.00 60.06 89 PRO A O 1
ATOM 699 N N . SER A 1 90 ? -3.309 19.159 -1.989 1.00 58.12 90 SER A N 1
ATOM 700 C CA . SER A 1 90 ? -2.302 19.384 -3.026 1.00 58.12 90 SER A CA 1
ATOM 701 C C . SER A 1 90 ? -2.535 20.679 -3.796 1.00 58.12 90 SER A C 1
ATOM 703 O O . SER A 1 90 ? -3.695 21.150 -3.863 1.00 58.12 90 SER A O 1
#

Secondary structure (DSSP, 8-state):
-HHHHHHHHHHHHHHHHHHHHH-TT-EEEE-SS--TT-SEEEEEEE-TTS-HHHHHHHHHHHHHHHHHHHHHH---EEEEEEEGGG----